Protein AF-A0A960FXN4-F1 (afdb_monomer_lite)

Foldseek 3Di:
DDPDPPFQLPPDDDDFAAAAEEEEAEDAQVCCLLVVLCQVVVLVVCVVGNYEYEYQDPRNQVVCNVDGPHRYGYDPDLVSLVVVPVRYNYAEYEYSDQDPCVVSNLVDPRHFYEYEYSQPDDPPVVVDPSCVSGPYYHYDDDPD

Structure (mmCIF, N/CA/C/O backbone):
data_AF-A0A960FXN4-F1
#
_entry.id   AF-A0A960FXN4-F1
#
loop_
_atom_site.group_PDB
_atom_site.id
_atom_site.type_symbol
_atom_site.label_atom_id
_atom_site.label_alt_id
_atom_site.label_comp_id
_atom_site.label_asym_id
_atom_site.label_entity_id
_atom_site.label_seq_id
_atom_site.pdbx_PDB_ins_code
_atom_site.Cartn_x
_atom_site.Cartn_y
_atom_site.Cartn_z
_atom_site.occupancy
_atom_site.B_iso_or_equiv
_atom_site.auth_seq_id
_atom_site.auth_comp_id
_atom_site.auth_asym_id
_atom_site.auth_atom_id
_atom_site.pdbx_PDB_model_num
ATOM 1 N N . MET A 1 1 ? -27.540 9.167 -5.148 1.00 33.06 1 MET A N 1
ATOM 2 C CA . MET A 1 1 ? -27.338 8.671 -6.522 1.00 33.06 1 MET A CA 1
ATOM 3 C C . MET A 1 1 ? -25.910 8.170 -6.553 1.00 33.06 1 MET A C 1
ATOM 5 O O . MET A 1 1 ? -25.001 8.967 -6.706 1.00 33.06 1 MET A O 1
ATOM 9 N N . VAL A 1 2 ? -25.726 6.909 -6.162 1.00 34.75 2 VAL A N 1
ATOM 10 C CA . VAL A 1 2 ? -24.410 6.272 -6.025 1.00 34.75 2 VAL A CA 1
ATOM 11 C C . VAL A 1 2 ? -24.156 5.591 -7.362 1.00 34.75 2 VAL A C 1
ATOM 13 O O . VAL A 1 2 ? -24.731 4.538 -7.631 1.00 34.75 2 VAL A O 1
ATOM 16 N N . GLU A 1 3 ? -23.422 6.256 -8.250 1.00 38.56 3 GLU A N 1
ATOM 17 C CA . GLU A 1 3 ? -22.994 5.652 -9.510 1.00 38.56 3 GLU A CA 1
ATOM 18 C C . GLU A 1 3 ? -21.889 4.634 -9.209 1.00 38.56 3 GLU A C 1
ATOM 20 O O . GLU A 1 3 ? -20.783 4.970 -8.801 1.00 38.56 3 GLU A O 1
ATOM 25 N N . GLN A 1 4 ? -22.309 3.374 -9.304 1.00 37.97 4 GLN A N 1
ATOM 26 C CA . GLN A 1 4 ? -21.564 2.132 -9.491 1.00 37.97 4 GLN A CA 1
ATOM 27 C C . GLN A 1 4 ? -20.031 2.237 -9.467 1.00 37.97 4 GLN A C 1
ATOM 29 O O . GLN A 1 4 ? -19.378 2.543 -10.461 1.00 37.97 4 GLN A O 1
ATOM 34 N N . TRP A 1 5 ? -19.459 1.818 -8.339 1.00 42.81 5 TRP A N 1
ATOM 35 C CA . TRP A 1 5 ? -18.134 1.206 -8.300 1.00 42.81 5 TRP A CA 1
ATOM 36 C C . TRP A 1 5 ? -18.217 -0.156 -9.019 1.00 42.81 5 TRP A C 1
ATOM 38 O O . TRP A 1 5 ? -18.411 -1.194 -8.387 1.00 42.81 5 TRP A O 1
ATOM 48 N N . GLU A 1 6 ? -18.136 -0.162 -10.351 1.00 45.31 6 GLU A N 1
ATOM 49 C CA . GLU A 1 6 ? -17.729 -1.367 -11.079 1.00 45.31 6 GLU A CA 1
ATOM 50 C C . GLU A 1 6 ? -16.255 -1.581 -10.758 1.00 45.31 6 GLU A C 1
ATOM 52 O O . GLU A 1 6 ? -15.382 -0.763 -11.050 1.00 45.31 6 GLU A O 1
ATOM 57 N N . SER A 1 7 ? -16.011 -2.618 -9.981 1.00 46.81 7 SER A N 1
ATOM 58 C CA . SER A 1 7 ? -14.803 -2.772 -9.214 1.00 46.81 7 SER A CA 1
ATOM 59 C C . SER A 1 7 ? -13.589 -2.927 -10.137 1.00 46.81 7 SER A C 1
ATOM 61 O O . SER A 1 7 ? -13.447 -3.911 -10.858 1.00 46.81 7 SER A O 1
ATOM 63 N N . GLN A 1 8 ? -12.659 -1.968 -10.082 1.00 51.50 8 GLN A N 1
ATOM 64 C CA . GLN A 1 8 ? -11.344 -2.064 -10.739 1.00 51.50 8 GLN A CA 1
ATOM 65 C C . GLN A 1 8 ? -10.481 -3.226 -10.170 1.00 51.50 8 GLN A C 1
ATOM 67 O O . GLN A 1 8 ? -9.334 -3.403 -10.560 1.00 51.50 8 GLN A O 1
ATOM 72 N N . THR A 1 9 ? -11.026 -4.050 -9.270 1.00 51.91 9 THR A N 1
ATOM 73 C CA . THR A 1 9 ? -10.468 -5.277 -8.670 1.00 51.91 9 THR A CA 1
ATOM 74 C C . THR A 1 9 ? -10.654 -6.545 -9.520 1.00 51.91 9 THR A C 1
ATOM 76 O O . THR A 1 9 ? -10.302 -7.632 -9.063 1.00 51.91 9 THR A O 1
ATOM 79 N N . GLY A 1 10 ? -11.228 -6.451 -10.725 1.00 51.97 10 GLY A N 1
ATOM 80 C CA . GLY A 1 10 ? -11.787 -7.618 -11.423 1.00 51.97 10 GLY A CA 1
ATOM 81 C C . GLY A 1 10 ? -13.146 -8.016 -10.828 1.00 51.97 10 GLY A C 1
ATOM 82 O O . GLY A 1 10 ? -13.730 -7.236 -10.081 1.00 51.97 10 GLY A O 1
ATOM 83 N N . ASP A 1 11 ? -13.642 -9.225 -11.119 1.00 50.19 11 ASP A N 1
ATOM 84 C CA . ASP A 1 11 ? -14.977 -9.753 -10.734 1.00 50.19 11 ASP A CA 1
ATOM 85 C C . ASP A 1 11 ? -15.283 -9.801 -9.210 1.00 50.19 11 ASP A C 1
ATOM 87 O O . ASP A 1 11 ? -16.277 -10.387 -8.777 1.00 50.19 11 ASP A O 1
ATOM 91 N N . ARG A 1 12 ? -14.436 -9.223 -8.350 1.00 59.75 12 ARG A N 1
ATOM 92 C CA . ARG A 1 12 ? -14.559 -9.280 -6.890 1.00 59.75 12 ARG A CA 1
ATOM 93 C C . ARG A 1 12 ? -15.039 -7.961 -6.298 1.00 59.75 12 ARG A C 1
ATOM 95 O O . ARG A 1 12 ? -14.286 -6.992 -6.211 1.00 59.75 12 ARG A O 1
ATOM 102 N N . VAL A 1 13 ? -16.260 -7.988 -5.769 1.00 72.88 13 VAL A N 1
ATOM 103 C CA . VAL A 1 13 ? -16.788 -6.960 -4.865 1.00 72.88 13 VAL A CA 1
ATOM 104 C C . VAL A 1 13 ? -15.995 -6.987 -3.555 1.00 72.88 13 VAL A C 1
ATOM 106 O O . VAL A 1 13 ? -15.887 -8.033 -2.915 1.00 72.88 13 VAL A O 1
ATOM 109 N N . LEU A 1 14 ? -15.436 -5.842 -3.155 1.00 83.06 14 LEU A N 1
ATOM 110 C CA . LEU A 1 14 ? -14.774 -5.695 -1.857 1.00 83.06 14 LEU A CA 1
ATOM 111 C C . LEU A 1 14 ? -15.816 -5.583 -0.732 1.00 83.06 14 LEU A C 1
ATOM 113 O O . LEU A 1 14 ? -16.834 -4.913 -0.933 1.00 83.06 14 LEU A O 1
ATOM 117 N N . PRO A 1 15 ? -15.564 -6.175 0.449 1.00 90.38 15 PRO A N 1
ATOM 118 C CA . PRO A 1 15 ? -16.384 -5.917 1.631 1.00 90.38 15 PRO A CA 1
ATOM 119 C C . PRO A 1 15 ? -16.272 -4.445 2.054 1.00 90.38 15 PRO A C 1
ATOM 121 O O . PRO A 1 15 ? -15.228 -3.832 1.851 1.00 90.38 15 PRO A O 1
ATOM 124 N N . GLU A 1 16 ? -17.326 -3.881 2.642 1.00 91.31 16 GLU A N 1
ATOM 125 C CA . GLU A 1 16 ? -17.295 -2.547 3.270 1.00 91.31 16 GLU A CA 1
ATOM 126 C C . GLU A 1 16 ? -16.839 -2.649 4.729 1.00 91.31 16 GLU A C 1
ATOM 128 O O . GLU A 1 16 ? -17.014 -3.699 5.351 1.00 91.31 16 GLU A O 1
ATOM 133 N N . ASP A 1 17 ? -16.244 -1.575 5.260 1.00 95.56 17 ASP A N 1
ATOM 134 C CA . ASP A 1 17 ? -15.809 -1.463 6.661 1.00 95.56 17 ASP A CA 1
ATOM 135 C C . ASP A 1 17 ? -14.971 -2.657 7.154 1.00 95.56 17 ASP A C 1
ATOM 137 O O . ASP A 1 17 ? -15.072 -3.088 8.304 1.00 95.56 17 ASP A O 1
ATOM 141 N N . HIS A 1 18 ? -14.131 -3.222 6.286 1.00 95.94 18 HIS A N 1
ATOM 142 C CA . HIS A 1 18 ? -13.382 -4.438 6.586 1.00 95.94 18 HIS A CA 1
ATOM 143 C C . HIS A 1 18 ? -11.910 -4.148 6.848 1.00 95.94 18 HIS A C 1
ATOM 145 O O . HIS A 1 18 ? -11.416 -4.471 7.933 1.00 95.94 18 HIS A O 1
ATOM 151 N N . PHE A 1 19 ? -11.242 -3.522 5.878 1.00 97.88 19 PHE A N 1
ATOM 152 C CA . PHE A 1 19 ? -9.798 -3.332 5.894 1.00 97.88 19 PHE A CA 1
ATOM 153 C C . PHE A 1 19 ? -9.378 -2.232 6.870 1.00 97.88 19 PHE A C 1
ATOM 155 O O . PHE A 1 19 ? -9.993 -1.166 6.940 1.00 97.88 19 PHE A O 1
ATOM 162 N N . GLU A 1 20 ? -8.299 -2.507 7.598 1.00 98.31 20 GLU A N 1
ATOM 163 C CA . GLU A 1 20 ? -7.693 -1.618 8.592 1.00 98.31 20 GLU A CA 1
ATOM 164 C C . GLU A 1 20 ? -6.303 -1.140 8.149 1.00 98.31 20 GLU A C 1
ATOM 166 O O . GLU A 1 20 ? -5.898 -0.027 8.496 1.00 98.31 20 GLU A O 1
ATOM 171 N N . THR A 1 21 ? -5.613 -1.930 7.316 1.00 98.44 21 THR A N 1
ATOM 172 C CA . THR A 1 21 ? -4.296 -1.594 6.762 1.00 98.44 21 THR A CA 1
ATOM 173 C C . THR A 1 21 ? -4.334 -1.496 5.239 1.00 98.44 21 THR A C 1
ATOM 175 O O . THR A 1 21 ? -4.752 -2.419 4.541 1.00 98.44 21 THR A O 1
ATOM 178 N N . LEU A 1 22 ? -3.828 -0.389 4.702 1.00 97.94 22 LEU A N 1
ATOM 179 C CA . LEU A 1 22 ? -3.586 -0.199 3.276 1.00 97.94 22 LEU A CA 1
ATOM 180 C C . LEU A 1 22 ? -2.093 -0.370 2.983 1.00 97.94 22 LEU A C 1
ATOM 182 O O . LEU A 1 22 ? -1.267 0.302 3.588 1.00 97.94 22 LEU A O 1
ATOM 186 N N . VAL A 1 23 ? -1.724 -1.210 2.019 1.00 98.31 23 VAL A N 1
ATOM 187 C CA . VAL A 1 23 ? -0.348 -1.314 1.508 1.00 98.31 23 VAL A CA 1
ATOM 188 C C . VAL A 1 23 ? -0.278 -0.605 0.162 1.00 98.31 23 VAL A C 1
ATOM 190 O O . VAL A 1 23 ? -0.803 -1.088 -0.838 1.00 98.31 23 VAL A O 1
ATOM 193 N N . TYR A 1 24 ? 0.343 0.569 0.129 1.00 97.75 24 TYR A N 1
ATOM 194 C CA . TYR A 1 24 ? 0.368 1.428 -1.046 1.00 97.75 24 TYR A CA 1
ATOM 195 C C . TYR A 1 24 ? 1.533 1.068 -1.970 1.00 97.75 24 TYR A C 1
ATOM 197 O O . TYR A 1 24 ? 2.700 1.121 -1.574 1.00 97.75 24 TYR A O 1
ATOM 205 N N . TYR A 1 25 ? 1.221 0.759 -3.229 1.00 97.25 25 TYR A N 1
ATOM 206 C CA . TYR A 1 25 ? 2.211 0.455 -4.256 1.00 97.25 25 TYR A CA 1
ATOM 207 C C . TYR A 1 25 ? 1.912 1.219 -5.547 1.00 97.25 25 TYR A C 1
ATOM 209 O O . TYR A 1 25 ? 0.905 0.987 -6.217 1.00 97.25 25 TYR A O 1
ATOM 217 N N . ALA A 1 26 ? 2.796 2.143 -5.924 1.00 95.62 26 ALA A N 1
ATOM 218 C CA . ALA A 1 26 ? 2.571 3.014 -7.078 1.00 95.62 26 ALA A CA 1
ATOM 219 C C . ALA A 1 26 ? 3.546 2.828 -8.248 1.00 95.62 26 ALA A C 1
ATOM 221 O O . ALA A 1 26 ? 3.472 3.580 -9.224 1.00 95.62 26 ALA A O 1
ATOM 222 N N . ASP A 1 27 ? 4.434 1.841 -8.164 1.00 95.06 27 ASP A N 1
ATOM 223 C CA . ASP A 1 27 ? 5.448 1.564 -9.178 1.00 95.06 27 ASP A CA 1
ATOM 224 C C . ASP A 1 27 ? 5.004 0.548 -10.240 1.00 95.06 27 ASP A C 1
ATOM 226 O O . ASP A 1 27 ? 3.916 -0.024 -10.192 1.00 95.06 27 ASP A O 1
ATOM 230 N N . GLY A 1 28 ? 5.844 0.372 -11.262 1.00 95.56 28 GLY A N 1
ATOM 231 C CA . GLY A 1 28 ? 5.677 -0.665 -12.278 1.00 95.56 28 GLY A CA 1
ATOM 232 C C . GLY A 1 28 ? 6.274 -2.017 -11.860 1.00 95.56 28 GLY A C 1
ATOM 233 O O . GLY A 1 28 ? 7.086 -2.062 -10.938 1.00 95.56 28 GLY A O 1
ATOM 234 N N . PRO A 1 29 ? 5.957 -3.104 -12.591 1.00 96.12 29 PRO A N 1
ATOM 235 C CA . PRO A 1 29 ? 6.310 -4.479 -12.219 1.00 96.12 29 PRO A CA 1
ATOM 236 C C . PRO A 1 29 ? 7.779 -4.733 -11.871 1.00 96.12 29 PRO A C 1
ATOM 238 O O . PRO A 1 29 ? 8.087 -5.524 -10.985 1.00 96.12 29 PRO A O 1
ATOM 241 N N . VAL A 1 30 ? 8.696 -4.012 -12.524 1.00 95.62 30 VAL A N 1
ATOM 242 C CA . VAL A 1 30 ? 10.143 -4.100 -12.269 1.00 95.62 30 VAL A CA 1
ATOM 243 C C . VAL A 1 30 ? 10.509 -3.880 -10.795 1.00 95.62 30 VAL A C 1
ATOM 245 O O . VAL A 1 30 ? 11.473 -4.466 -10.316 1.00 95.62 30 VAL A O 1
ATOM 248 N N . ASN A 1 31 ? 9.714 -3.099 -10.058 1.00 95.44 31 ASN A N 1
ATOM 249 C CA . ASN A 1 31 ? 9.949 -2.775 -8.652 1.00 95.44 31 ASN A CA 1
ATOM 250 C C . ASN A 1 31 ? 9.117 -3.640 -7.690 1.00 95.44 31 ASN A C 1
ATOM 252 O O . ASN A 1 31 ? 9.078 -3.355 -6.495 1.00 95.44 31 ASN A O 1
ATOM 256 N N . LEU A 1 32 ? 8.404 -4.672 -8.164 1.00 96.44 32 LEU A N 1
ATOM 257 C CA . LEU A 1 32 ? 7.565 -5.513 -7.295 1.00 96.44 32 LEU A CA 1
ATOM 258 C C . LEU A 1 32 ? 8.377 -6.242 -6.229 1.00 96.44 32 LEU A C 1
ATOM 260 O O . LEU A 1 32 ? 7.845 -6.546 -5.166 1.00 96.44 32 LEU A O 1
ATOM 264 N N . TYR A 1 33 ? 9.673 -6.461 -6.460 1.00 94.06 33 TYR A N 1
ATOM 265 C CA . TYR A 1 33 ? 10.569 -7.036 -5.458 1.00 94.06 33 TYR A CA 1
ATOM 266 C C . TYR A 1 33 ? 10.526 -6.270 -4.121 1.00 94.06 33 TYR A C 1
ATOM 268 O O . TYR A 1 33 ? 10.597 -6.899 -3.068 1.00 94.06 33 TYR A O 1
ATOM 276 N N . GLN A 1 34 ? 10.330 -4.944 -4.154 1.00 9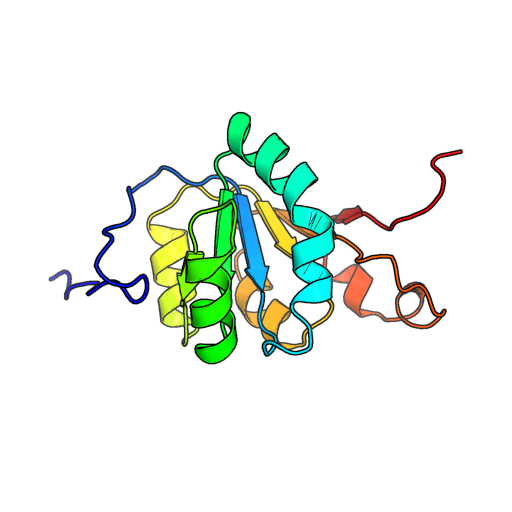3.81 34 GLN A N 1
ATOM 277 C CA . GLN A 1 34 ? 10.244 -4.094 -2.960 1.00 93.81 34 GLN A CA 1
ATOM 278 C C . GLN A 1 34 ? 9.034 -4.452 -2.091 1.00 93.81 34 GLN A C 1
ATOM 280 O O . GLN A 1 34 ? 9.104 -4.376 -0.871 1.00 93.81 34 GLN A O 1
ATOM 285 N N . LEU A 1 35 ? 7.931 -4.866 -2.720 1.00 96.12 35 LEU A N 1
ATOM 286 C CA . LEU A 1 35 ? 6.718 -5.329 -2.052 1.00 96.12 35 LEU A CA 1
ATOM 287 C C . LEU A 1 35 ? 6.807 -6.822 -1.690 1.00 96.12 35 LEU A C 1
ATOM 289 O O . LEU A 1 35 ? 6.448 -7.202 -0.579 1.00 96.12 35 LEU A O 1
ATOM 293 N N . ARG A 1 36 ? 7.326 -7.665 -2.595 1.00 96.00 36 ARG A N 1
ATOM 294 C CA . ARG A 1 36 ? 7.440 -9.129 -2.423 1.00 96.00 36 ARG A CA 1
ATOM 295 C C . ARG A 1 36 ? 8.234 -9.521 -1.177 1.00 96.00 36 ARG A C 1
ATOM 297 O O . ARG A 1 36 ? 7.879 -10.479 -0.501 1.00 96.00 36 ARG A O 1
ATOM 304 N N . GLN A 1 37 ? 9.274 -8.763 -0.831 1.00 93.50 37 GLN A N 1
ATOM 305 C CA . GLN A 1 37 ? 10.052 -8.988 0.396 1.00 93.50 37 GLN A CA 1
ATOM 306 C C . GLN A 1 37 ? 9.221 -8.871 1.686 1.00 93.50 37 GLN A C 1
ATOM 308 O O . GLN A 1 37 ? 9.609 -9.418 2.715 1.00 93.50 37 GLN A O 1
ATOM 313 N N . TRP A 1 38 ? 8.074 -8.192 1.629 1.00 95.31 38 TRP A N 1
ATOM 314 C CA . TRP A 1 38 ? 7.177 -7.982 2.761 1.00 95.31 38 TRP A CA 1
ATOM 315 C C . TRP A 1 38 ? 5.998 -8.957 2.806 1.00 95.31 38 TRP A C 1
ATOM 317 O O . TRP A 1 38 ? 5.211 -8.888 3.743 1.00 95.31 38 TRP A O 1
ATOM 327 N N . TYR A 1 39 ? 5.861 -9.889 1.858 1.00 96.69 39 TYR A N 1
ATOM 328 C CA . TYR A 1 39 ? 4.696 -10.780 1.779 1.00 96.69 39 TYR A CA 1
ATOM 329 C C . TYR A 1 39 ? 4.427 -11.590 3.046 1.00 96.69 39 TYR A C 1
ATOM 331 O O . TYR A 1 39 ? 3.294 -11.592 3.520 1.00 96.69 39 TYR A O 1
ATOM 339 N N . GLU A 1 40 ? 5.439 -12.234 3.626 1.00 96.06 40 GLU A N 1
ATOM 340 C CA . GLU A 1 40 ? 5.239 -13.019 4.851 1.00 96.06 40 GLU A CA 1
ATOM 341 C C . GLU A 1 40 ? 4.864 -12.135 6.060 1.00 96.06 40 GLU A C 1
ATOM 343 O O . GLU A 1 40 ? 3.847 -12.418 6.698 1.00 96.06 40 GLU A O 1
ATOM 348 N N . PRO A 1 41 ? 5.572 -11.022 6.354 1.00 95.62 41 PRO A N 1
ATOM 349 C CA . PRO A 1 41 ? 5.126 -10.076 7.378 1.00 95.62 41 PRO A CA 1
ATOM 350 C C . PRO A 1 41 ? 3.719 -9.513 7.144 1.00 95.62 41 PRO A C 1
ATOM 352 O O . PRO A 1 41 ? 2.942 -9.405 8.087 1.00 95.62 41 PRO A O 1
ATOM 355 N N . LEU A 1 42 ? 3.373 -9.169 5.901 1.00 97.12 42 LEU A N 1
ATOM 356 C CA . LEU A 1 42 ? 2.062 -8.618 5.551 1.00 97.12 42 LEU A CA 1
ATOM 357 C C . LEU A 1 42 ? 0.942 -9.649 5.712 1.00 97.12 42 LEU A C 1
ATOM 359 O O . LEU A 1 42 ? -0.144 -9.302 6.161 1.00 97.12 42 LEU A O 1
ATOM 363 N N . LYS A 1 43 ? 1.212 -10.920 5.409 1.00 97.38 43 LYS A N 1
ATOM 364 C CA . LYS A 1 43 ? 0.284 -12.026 5.658 1.00 97.38 43 LYS A CA 1
ATOM 365 C C . LYS A 1 43 ? 0.070 -12.270 7.152 1.00 97.38 43 LYS A C 1
ATOM 367 O O . LYS A 1 43 ? -1.044 -12.567 7.568 1.00 97.38 43 LYS A O 1
ATOM 372 N N . ALA A 1 44 ? 1.123 -12.149 7.961 1.00 97.44 44 ALA A N 1
ATOM 373 C CA . ALA A 1 44 ? 0.996 -12.217 9.414 1.00 97.44 44 ALA A CA 1
ATOM 374 C C . ALA A 1 44 ? 0.206 -11.019 9.969 1.00 97.44 44 ALA A C 1
ATOM 376 O O . ALA A 1 44 ? -0.628 -11.199 10.850 1.00 97.44 44 ALA A O 1
ATOM 377 N N . LEU A 1 45 ? 0.435 -9.817 9.428 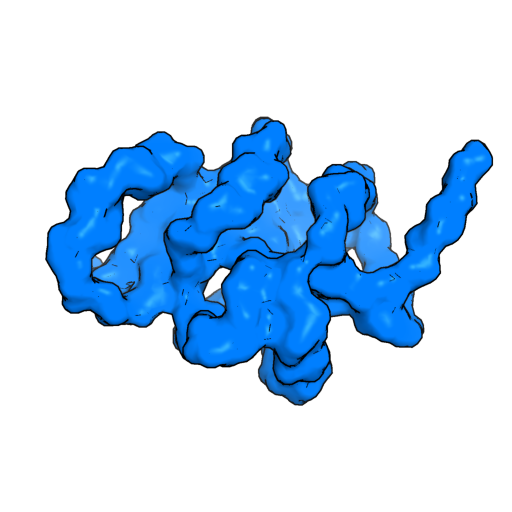1.00 96.88 45 LEU A N 1
ATOM 378 C CA . LEU A 1 45 ? -0.307 -8.610 9.790 1.00 96.88 45 LEU A CA 1
ATOM 379 C C . LEU A 1 45 ? -1.799 -8.732 9.462 1.00 96.88 45 LEU A C 1
ATOM 381 O O . LEU A 1 4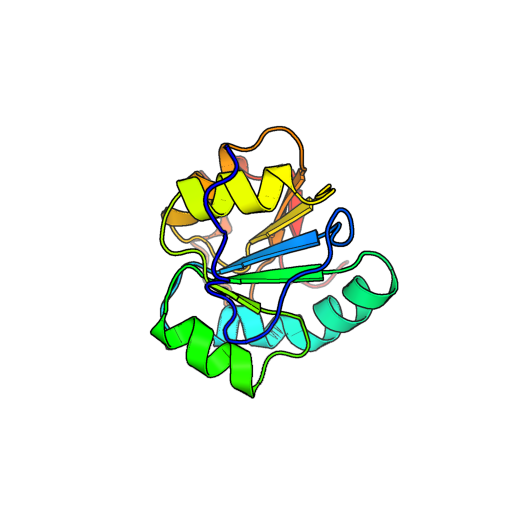5 ? -2.619 -8.372 10.296 1.00 96.88 45 LEU A O 1
ATOM 385 N N . ASP A 1 46 ? -2.148 -9.265 8.291 1.00 97.75 46 ASP A N 1
ATOM 386 C CA . ASP A 1 46 ? -3.537 -9.435 7.840 1.00 97.75 46 ASP A CA 1
ATOM 387 C C . ASP A 1 46 ? -4.398 -10.263 8.809 1.00 97.75 46 ASP A C 1
ATOM 389 O O . ASP A 1 46 ? -5.591 -10.007 8.954 1.00 97.75 46 ASP A O 1
ATOM 393 N N . ALA A 1 47 ? -3.787 -11.204 9.538 1.00 95.94 47 ALA A N 1
ATOM 394 C CA . ALA A 1 47 ? -4.479 -11.996 10.554 1.00 95.94 47 ALA A CA 1
ATOM 395 C C . ALA A 1 47 ? -4.942 -11.171 11.773 1.00 95.94 47 ALA A C 1
ATOM 397 O O . ALA A 1 47 ? -5.890 -11.572 12.446 1.00 95.94 47 ALA A O 1
ATOM 398 N N . GLU A 1 48 ? -4.287 -10.042 12.053 1.00 96.94 48 GLU A N 1
ATOM 399 C CA . GLU A 1 48 ? -4.563 -9.164 13.201 1.00 96.94 48 GLU A CA 1
ATOM 400 C C . GLU A 1 48 ? -5.244 -7.852 12.776 1.00 96.94 48 GLU A C 1
ATOM 402 O O . GLU A 1 48 ? -6.125 -7.347 13.468 1.00 96.94 48 GLU A O 1
ATOM 407 N N . ALA A 1 49 ? -4.845 -7.301 11.629 1.00 97.31 49 ALA A N 1
ATOM 408 C CA . ALA A 1 49 ? -5.334 -6.050 11.064 1.00 97.31 49 ALA A CA 1
ATOM 409 C C . ALA A 1 49 ? -5.540 -6.233 9.549 1.00 97.31 49 ALA A C 1
ATOM 411 O O . ALA A 1 49 ? -4.579 -6.055 8.789 1.00 97.31 49 ALA A O 1
ATOM 412 N N . PRO A 1 50 ? -6.771 -6.567 9.101 1.00 97.81 50 PRO A N 1
ATOM 413 C CA . PRO A 1 50 ? -7.056 -6.929 7.716 1.00 97.81 50 PRO A CA 1
ATOM 414 C C . PRO A 1 50 ? -6.460 -5.940 6.718 1.00 97.81 50 PRO A C 1
ATOM 416 O O . PRO A 1 50 ? -6.687 -4.725 6.807 1.00 97.81 50 PRO A O 1
ATOM 419 N N . ALA A 1 51 ? -5.685 -6.464 5.775 1.00 98.06 51 ALA A N 1
ATOM 420 C CA . ALA A 1 51 ? -4.811 -5.698 4.910 1.00 98.06 51 ALA A CA 1
ATOM 421 C C . ALA A 1 51 ? -5.189 -5.846 3.433 1.00 98.06 51 ALA A C 1
ATOM 423 O O . ALA A 1 51 ? -5.582 -6.907 2.952 1.00 98.06 51 ALA A O 1
ATOM 424 N N . VAL A 1 52 ? -5.021 -4.760 2.683 1.00 97.69 52 VAL A N 1
ATOM 425 C CA . VAL A 1 52 ? -5.251 -4.732 1.236 1.00 97.69 52 VAL A CA 1
ATOM 426 C C . VAL A 1 52 ? -4.122 -3.996 0.535 1.00 97.69 52 VAL A C 1
ATOM 428 O O . VAL A 1 52 ? -3.677 -2.941 0.988 1.00 97.69 52 VAL A O 1
ATOM 431 N N . ILE A 1 53 ? -3.659 -4.532 -0.592 1.00 97.88 53 ILE A N 1
ATOM 432 C CA . ILE A 1 53 ? -2.690 -3.846 -1.446 1.00 97.88 53 ILE A CA 1
ATOM 433 C C . ILE A 1 53 ? -3.436 -2.932 -2.404 1.00 97.88 53 ILE A C 1
ATOM 435 O O . ILE A 1 53 ? -4.284 -3.376 -3.173 1.00 97.88 53 ILE A O 1
ATOM 439 N N . VAL A 1 54 ? -3.074 -1.655 -2.400 1.00 96.88 54 VAL A N 1
ATOM 440 C CA . VAL A 1 54 ? -3.595 -0.655 -3.326 1.00 96.88 54 VAL A CA 1
ATOM 441 C C . VAL A 1 54 ? -2.526 -0.345 -4.360 1.00 96.88 54 VAL A C 1
ATOM 443 O O . VAL A 1 54 ? -1.527 0.319 -4.081 1.00 96.88 54 VAL A O 1
ATOM 446 N N . CYS A 1 55 ? -2.743 -0.853 -5.569 1.00 96.38 55 CYS A N 1
ATOM 447 C CA . CYS A 1 55 ? -1.836 -0.725 -6.693 1.00 96.38 55 CYS A CA 1
ATOM 448 C C . CYS A 1 55 ? -2.269 0.420 -7.619 1.00 96.38 55 CYS A C 1
ATOM 450 O O . CYS A 1 55 ? -3.417 0.480 -8.056 1.00 96.38 55 CYS A O 1
ATOM 452 N N . ARG A 1 56 ? -1.347 1.320 -7.978 1.00 94.62 56 ARG A N 1
ATOM 453 C CA . ARG A 1 56 ? -1.615 2.422 -8.930 1.00 94.62 56 ARG A CA 1
ATOM 454 C C . ARG A 1 56 ? -1.239 2.096 -10.379 1.00 94.62 56 ARG A C 1
ATOM 456 O O . ARG A 1 56 ? -1.452 2.924 -11.267 1.00 94.62 56 ARG A O 1
ATOM 463 N N . SER A 1 57 ? -0.653 0.927 -10.631 1.00 93.94 57 SER A N 1
ATOM 464 C CA . SER A 1 57 ? -0.133 0.503 -11.936 1.00 93.94 57 SER A CA 1
ATOM 465 C C . SER A 1 57 ? -0.883 -0.724 -12.435 1.00 93.94 57 SER A C 1
ATOM 467 O O . SER A 1 57 ? -0.836 -1.768 -11.799 1.00 93.94 57 SER A O 1
ATOM 469 N N . VAL A 1 58 ? -1.550 -0.622 -13.589 1.00 92.56 58 VAL A N 1
ATOM 470 C CA . VAL A 1 58 ? -2.370 -1.725 -14.121 1.00 92.56 58 VAL A CA 1
ATOM 471 C C . VAL A 1 58 ? -1.536 -2.977 -14.393 1.00 92.56 58 VAL A C 1
ATOM 473 O O . VAL A 1 58 ? -1.944 -4.078 -14.050 1.00 92.56 58 VAL A O 1
ATOM 476 N N . THR A 1 59 ? -0.331 -2.821 -14.942 1.00 94.75 59 THR A N 1
ATOM 477 C CA . THR A 1 59 ? 0.544 -3.959 -15.246 1.00 94.75 59 THR A CA 1
ATOM 478 C C . THR A 1 59 ? 1.057 -4.632 -13.979 1.00 94.75 59 THR A C 1
ATOM 480 O O . THR A 1 59 ? 1.165 -5.849 -13.949 1.00 94.75 59 THR A O 1
ATOM 483 N N . ALA A 1 60 ? 1.346 -3.862 -12.924 1.00 96.00 60 ALA A N 1
ATOM 484 C CA . ALA A 1 60 ? 1.742 -4.448 -11.645 1.00 96.00 60 ALA A CA 1
ATOM 485 C C . ALA A 1 60 ? 0.547 -5.073 -10.913 1.00 96.00 60 ALA A C 1
ATOM 487 O O . ALA A 1 60 ? 0.704 -6.107 -10.280 1.00 96.00 60 ALA A O 1
ATOM 488 N N . ALA A 1 61 ? -0.646 -4.482 -11.026 1.00 94.50 61 ALA A N 1
ATOM 489 C CA . ALA A 1 61 ? -1.869 -5.039 -10.461 1.00 94.50 61 ALA A CA 1
ATOM 490 C C . ALA A 1 61 ? -2.191 -6.414 -11.061 1.00 94.50 61 ALA A C 1
ATOM 492 O O . ALA A 1 61 ? -2.576 -7.304 -10.316 1.00 94.50 61 ALA A O 1
ATOM 493 N N . LEU A 1 62 ? -1.984 -6.605 -12.370 1.00 93.69 62 LEU A N 1
ATOM 494 C CA . LEU A 1 62 ? -2.162 -7.908 -13.020 1.00 93.69 62 LEU A CA 1
ATOM 495 C C . LEU A 1 62 ? -1.229 -8.979 -12.437 1.00 93.69 62 LEU A C 1
ATOM 497 O O . LEU A 1 62 ? -1.706 -10.047 -12.085 1.00 93.69 62 LEU A O 1
ATOM 501 N N . GLU A 1 63 ? 0.062 -8.684 -12.263 1.00 96.12 63 GLU A N 1
ATOM 502 C CA . GLU A 1 63 ? 0.988 -9.629 -11.613 1.00 96.12 63 GLU A CA 1
ATOM 503 C C . GLU A 1 63 ? 0.600 -9.895 -10.153 1.00 96.12 63 GLU A C 1
ATOM 505 O O . GLU A 1 63 ? 0.605 -11.036 -9.698 1.00 96.12 63 GLU A O 1
ATOM 510 N N . LEU A 1 64 ? 0.206 -8.849 -9.423 1.00 95.56 64 LEU A N 1
ATOM 511 C CA . LEU A 1 64 ? -0.220 -8.970 -8.033 1.00 95.56 64 LEU A CA 1
ATOM 512 C C . LEU A 1 64 ? -1.493 -9.806 -7.880 1.00 95.56 64 LEU A C 1
ATOM 514 O O . LEU A 1 64 ? -1.609 -10.528 -6.899 1.00 95.56 64 LEU A O 1
ATOM 518 N N . LEU A 1 65 ? -2.438 -9.743 -8.818 1.00 92.50 65 LEU A N 1
ATOM 519 C CA . LEU A 1 65 ? -3.640 -10.581 -8.775 1.00 92.50 65 LEU A CA 1
ATOM 520 C C . LEU A 1 65 ? -3.314 -12.080 -8.873 1.00 92.50 65 LEU A C 1
ATOM 522 O O . LEU A 1 65 ? -4.063 -12.885 -8.319 1.00 92.50 65 LEU A O 1
ATOM 526 N N . ASP A 1 66 ? -2.205 -12.437 -9.524 1.00 92.44 66 ASP A N 1
ATOM 527 C CA . ASP A 1 66 ? -1.764 -13.825 -9.680 1.00 92.44 66 ASP A CA 1
ATOM 528 C C . ASP A 1 66 ? -0.959 -14.336 -8.471 1.00 92.44 66 ASP A C 1
ATOM 530 O O . ASP A 1 66 ? -1.068 -15.510 -8.113 1.00 92.44 66 ASP A O 1
ATOM 534 N N . GLU A 1 67 ? -0.143 -13.483 -7.837 1.00 95.12 67 GLU A N 1
ATOM 535 C CA . GLU A 1 67 ? 0.848 -13.926 -6.838 1.00 95.12 67 GLU A CA 1
ATOM 536 C C . GLU A 1 67 ? 0.622 -13.415 -5.405 1.00 95.12 67 GLU A C 1
ATOM 538 O O . GLU A 1 67 ? 1.196 -13.965 -4.461 1.00 95.12 67 GLU A O 1
ATOM 543 N N . SER A 1 68 ? -0.153 -12.343 -5.222 1.00 95.69 68 SER A N 1
ATOM 544 C CA . SER A 1 68 ? -0.241 -11.647 -3.937 1.00 95.69 68 SER A CA 1
ATOM 545 C C . SER A 1 68 ? -0.903 -12.517 -2.864 1.00 95.69 68 SER A C 1
ATOM 547 O O . SER A 1 68 ? -1.983 -13.068 -3.095 1.00 95.69 68 SER A O 1
ATOM 549 N N . PRO A 1 69 ? -0.339 -12.578 -1.641 1.00 94.94 69 PRO A N 1
ATOM 550 C CA . PRO A 1 69 ? -0.993 -13.246 -0.519 1.00 94.94 69 PRO A CA 1
ATOM 551 C C . PRO A 1 69 ? -2.183 -12.455 0.048 1.00 94.94 69 PRO A C 1
ATOM 553 O O . PRO A 1 69 ? -2.927 -12.999 0.859 1.00 94.94 69 PRO A O 1
ATOM 556 N N . LEU A 1 70 ? -2.347 -11.187 -0.347 1.00 95.94 70 LEU A N 1
ATOM 557 C CA . LEU A 1 70 ? -3.395 -10.278 0.120 1.00 95.94 70 LEU A CA 1
ATOM 558 C C . LEU A 1 70 ? -4.344 -9.879 -1.016 1.00 95.94 70 LEU A C 1
ATOM 560 O O . LEU A 1 70 ? -3.923 -9.869 -2.179 1.00 95.94 70 LEU A O 1
ATOM 564 N N . PRO A 1 71 ? -5.584 -9.456 -0.704 1.00 94.94 71 PRO A N 1
ATOM 565 C CA . PRO A 1 71 ? -6.452 -8.786 -1.665 1.00 94.94 71 PRO A CA 1
ATOM 566 C C . PRO A 1 71 ? -5.751 -7.595 -2.334 1.00 94.94 71 PRO A C 1
ATOM 568 O O . PRO A 1 71 ? -5.021 -6.839 -1.689 1.00 94.94 71 PRO A O 1
ATOM 571 N N . VAL A 1 72 ? -5.996 -7.419 -3.633 1.00 94.88 72 VAL A N 1
ATOM 572 C CA . VAL A 1 72 ? -5.391 -6.360 -4.451 1.00 94.88 72 VAL A CA 1
ATOM 573 C C . VAL A 1 72 ? -6.491 -5.486 -5.032 1.00 94.88 72 VAL A C 1
ATOM 575 O O . VAL A 1 72 ? -7.452 -5.980 -5.619 1.00 94.88 72 VAL A O 1
ATOM 578 N N . VAL A 1 73 ? -6.321 -4.176 -4.895 1.00 94.62 73 VAL A N 1
ATOM 579 C CA . VAL A 1 73 ? -7.182 -3.149 -5.472 1.00 94.62 73 VAL A CA 1
ATOM 580 C C . VAL A 1 73 ? -6.361 -2.321 -6.435 1.00 94.62 73 VAL A C 1
ATOM 582 O O . VAL A 1 73 ? -5.361 -1.716 -6.052 1.00 94.62 73 VAL A O 1
ATOM 585 N N . TYR A 1 74 ? -6.789 -2.273 -7.691 1.00 93.56 74 TYR A N 1
ATOM 586 C CA . TYR A 1 74 ? -6.266 -1.294 -8.627 1.00 93.56 74 TYR A CA 1
ATOM 587 C C . TYR A 1 74 ? -7.009 0.030 -8.436 1.00 93.56 74 TYR A C 1
ATOM 589 O O . TYR A 1 74 ? -8.236 0.070 -8.458 1.00 93.56 74 TYR A O 1
ATOM 597 N N . ALA A 1 75 ? -6.254 1.105 -8.229 1.00 93.25 75 ALA A N 1
ATOM 598 C CA . ALA A 1 75 ? -6.771 2.461 -8.103 1.00 93.25 75 ALA A CA 1
ATOM 599 C C . ALA A 1 75 ? -5.985 3.364 -9.053 1.00 93.25 75 ALA A C 1
ATOM 601 O O . ALA A 1 75 ? -4.859 3.778 -8.772 1.00 93.25 75 ALA A O 1
ATOM 602 N N . SER A 1 76 ? -6.536 3.654 -10.225 1.00 88.62 76 SER A N 1
ATOM 603 C CA . SER A 1 76 ? -5.827 4.430 -11.247 1.00 88.62 76 SER A CA 1
ATOM 604 C C . SER A 1 76 ? -5.756 5.926 -10.900 1.00 88.62 76 SER A C 1
ATOM 606 O O . SER A 1 76 ? -4.718 6.579 -11.086 1.00 88.62 76 SER A O 1
ATOM 608 N N . ARG A 1 77 ? -6.830 6.469 -10.319 1.00 91.12 77 ARG A N 1
ATOM 609 C CA . ARG A 1 77 ? -7.045 7.897 -10.043 1.00 91.12 77 ARG A CA 1
ATOM 610 C C . ARG A 1 77 ? -7.019 8.191 -8.545 1.00 91.12 77 ARG A C 1
ATOM 612 O O . ARG A 1 77 ? -7.120 7.298 -7.715 1.00 91.12 77 ARG A O 1
ATOM 619 N N . VAL A 1 78 ? -6.873 9.469 -8.199 1.00 91.38 78 VAL A N 1
ATOM 620 C CA . VAL A 1 78 ? -6.973 9.916 -6.796 1.00 91.38 78 VAL A CA 1
ATOM 621 C C . VAL A 1 78 ? -8.394 9.715 -6.266 1.00 91.38 78 VAL A C 1
ATOM 623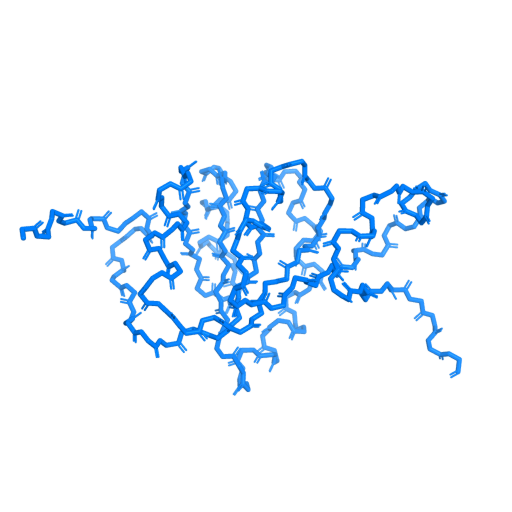 O O . VAL A 1 78 ? -8.548 9.246 -5.150 1.00 91.38 78 VAL A O 1
ATOM 626 N N . GLU A 1 79 ? -9.408 9.960 -7.097 1.00 90.81 79 GLU A N 1
ATOM 627 C CA . GLU A 1 79 ? -10.819 9.692 -6.778 1.00 90.81 79 GLU A CA 1
ATOM 628 C C . GLU A 1 79 ? -11.054 8.217 -6.391 1.00 90.81 79 GLU A C 1
ATOM 630 O O . GLU A 1 79 ? -11.841 7.925 -5.497 1.00 90.81 79 GLU A O 1
ATOM 635 N N . ASP A 1 80 ? -10.340 7.272 -7.020 1.00 91.88 80 ASP A N 1
ATOM 636 C CA . ASP A 1 80 ? -10.428 5.846 -6.673 1.00 91.88 80 ASP A CA 1
ATOM 637 C C . ASP A 1 80 ? -9.890 5.589 -5.253 1.00 91.88 80 ASP A C 1
ATOM 639 O O . ASP A 1 80 ? -10.455 4.787 -4.511 1.00 91.88 80 ASP A O 1
ATOM 643 N N . LEU A 1 81 ? -8.822 6.294 -4.854 1.00 92.62 81 LEU A N 1
ATOM 644 C CA . LEU A 1 81 ? -8.275 6.222 -3.496 1.00 92.62 81 LEU A CA 1
ATOM 645 C C . LEU A 1 81 ? -9.224 6.836 -2.470 1.00 92.62 81 LEU A C 1
ATOM 647 O O . LEU A 1 81 ? -9.445 6.230 -1.428 1.00 92.62 81 LEU A O 1
ATOM 651 N N . GLU A 1 82 ? -9.771 8.017 -2.761 1.00 92.06 82 GLU A N 1
ATOM 652 C CA . GLU A 1 82 ? -10.718 8.717 -1.883 1.00 92.06 82 GLU A CA 1
ATOM 653 C C . GLU A 1 82 ? -11.946 7.835 -1.623 1.00 92.06 82 GLU A C 1
ATOM 655 O O . GLU A 1 82 ? -12.256 7.533 -0.474 1.00 92.06 82 GLU A O 1
ATOM 660 N N . ASN A 1 83 ? -12.547 7.286 -2.683 1.00 91.69 83 ASN A N 1
ATOM 661 C CA . 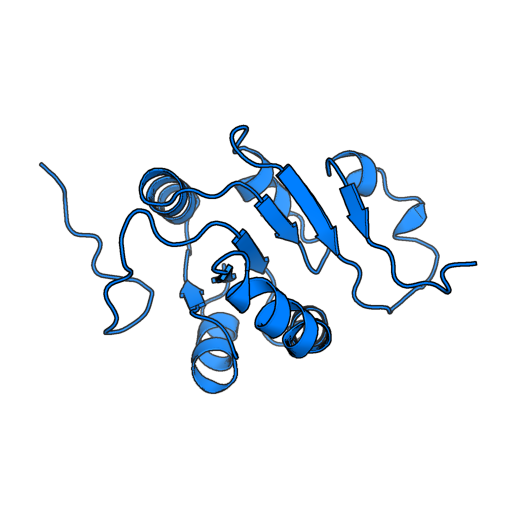ASN A 1 83 ? -13.678 6.367 -2.562 1.00 91.69 83 ASN A CA 1
ATOM 662 C C . ASN A 1 83 ? -13.343 5.089 -1.777 1.00 91.69 83 ASN A C 1
ATOM 664 O O . ASN A 1 83 ? -14.194 4.568 -1.057 1.00 91.69 83 ASN A O 1
ATOM 668 N N . LEU A 1 84 ? -12.136 4.539 -1.944 1.00 92.75 84 LEU A N 1
ATOM 669 C CA . LEU A 1 84 ? -11.714 3.358 -1.194 1.00 92.75 84 LEU A CA 1
ATOM 670 C C . LEU A 1 84 ? -11.541 3.685 0.294 1.00 92.75 84 LEU A C 1
ATOM 672 O O . LEU A 1 84 ? -11.971 2.899 1.132 1.00 92.75 84 LEU A O 1
ATOM 676 N N . VAL A 1 85 ? -10.933 4.829 0.619 1.00 94.00 85 VAL A N 1
ATOM 677 C CA . VAL A 1 85 ? -10.757 5.283 2.005 1.00 94.00 85 VAL A CA 1
ATOM 678 C C . VAL A 1 85 ? -12.102 5.526 2.679 1.00 94.00 85 VAL A C 1
ATOM 680 O O . VAL A 1 85 ? -12.286 5.070 3.801 1.00 94.00 85 VAL A O 1
ATOM 683 N N . ASP A 1 86 ? -13.053 6.155 1.990 1.00 93.62 86 ASP A N 1
ATOM 684 C CA . ASP A 1 86 ? -14.372 6.483 2.547 1.00 93.62 86 ASP A CA 1
ATOM 685 C C . ASP A 1 86 ? -15.245 5.250 2.856 1.00 93.62 86 ASP A C 1
ATOM 687 O O . ASP A 1 86 ? -16.206 5.349 3.616 1.00 93.62 86 ASP A O 1
ATOM 691 N N . ARG A 1 87 ? -14.936 4.087 2.266 1.00 93.38 87 ARG A N 1
ATOM 692 C CA . ARG A 1 87 ? -15.703 2.831 2.417 1.00 93.38 87 ARG A CA 1
ATOM 693 C C . ARG A 1 87 ? -15.043 1.809 3.343 1.00 93.38 87 ARG A C 1
ATOM 695 O O . ARG A 1 87 ? -15.532 0.684 3.469 1.00 93.38 87 ARG A O 1
ATOM 702 N N . GLN A 1 88 ? -13.889 2.151 3.902 1.00 95.88 88 GLN A N 1
ATOM 703 C CA . GLN A 1 88 ? -13.093 1.277 4.755 1.00 95.88 88 GLN A CA 1
ATOM 704 C C . GLN A 1 88 ? -12.723 2.009 6.041 1.00 95.88 88 GLN A C 1
ATOM 706 O O . GLN A 1 88 ? -12.898 3.215 6.185 1.00 95.88 88 GLN A O 1
ATOM 711 N N . ARG A 1 89 ? -12.149 1.272 6.984 1.00 96.56 89 ARG A N 1
ATOM 712 C CA . ARG A 1 89 ? -11.795 1.766 8.318 1.00 96.56 89 ARG A CA 1
ATOM 713 C C . ARG A 1 89 ? -10.283 1.788 8.512 1.00 96.56 89 ARG A C 1
ATOM 715 O O . ARG A 1 89 ? -9.766 1.354 9.540 1.00 96.56 89 ARG A O 1
ATOM 722 N N . PHE A 1 90 ? -9.571 2.270 7.494 1.00 97.75 90 PHE A N 1
ATOM 723 C CA . PHE A 1 90 ? -8.115 2.325 7.521 1.00 97.75 90 PHE A CA 1
ATOM 724 C C . PHE A 1 90 ? -7.614 3.157 8.697 1.00 97.75 90 PHE A C 1
ATOM 726 O O . PHE A 1 90 ? -7.958 4.330 8.836 1.00 97.75 90 PHE A O 1
ATOM 733 N N . SER A 1 91 ? -6.745 2.553 9.500 1.00 97.19 91 SER A N 1
ATOM 734 C CA . SER A 1 91 ? -5.990 3.228 10.554 1.00 97.19 91 SER A CA 1
ATOM 735 C C . SER A 1 91 ? -4.516 3.399 10.178 1.00 97.19 91 SER A C 1
ATOM 737 O O . SER A 1 91 ? -3.820 4.220 10.780 1.00 97.19 91 SER A O 1
ATOM 739 N N . MET A 1 92 ? -4.040 2.681 9.149 1.00 97.62 92 MET A N 1
ATOM 740 C CA . MET A 1 92 ? -2.647 2.704 8.707 1.00 97.62 92 MET A CA 1
ATOM 741 C C . MET A 1 92 ? -2.493 2.546 7.188 1.00 97.62 92 MET A C 1
ATOM 743 O O . MET A 1 92 ? -3.145 1.709 6.565 1.00 97.62 92 MET A O 1
ATOM 747 N N . ALA A 1 93 ? -1.557 3.302 6.610 1.00 98.00 93 ALA A N 1
ATOM 748 C CA . ALA A 1 93 ? -1.035 3.119 5.262 1.00 98.00 93 ALA A CA 1
ATOM 749 C C . ALA A 1 93 ? 0.467 2.800 5.302 1.00 98.00 93 ALA A C 1
ATOM 751 O O . ALA A 1 93 ? 1.270 3.601 5.787 1.00 98.00 93 ALA A O 1
ATOM 752 N N . LEU A 1 94 ? 0.839 1.646 4.753 1.00 97.94 94 LEU A N 1
ATOM 753 C CA . LEU A 1 94 ? 2.207 1.167 4.602 1.00 97.94 94 LEU A CA 1
ATOM 754 C C . LEU A 1 94 ? 2.748 1.509 3.211 1.00 97.94 94 LEU A C 1
ATOM 756 O O . LEU A 1 94 ? 2.105 1.224 2.202 1.00 97.94 94 LEU A O 1
ATOM 760 N N . TYR A 1 95 ? 3.956 2.062 3.151 1.00 96.38 95 TYR A N 1
ATOM 761 C CA . TYR A 1 95 ? 4.630 2.434 1.907 1.00 96.38 95 TYR A CA 1
ATOM 762 C C . TYR A 1 95 ? 5.935 1.653 1.762 1.00 96.38 95 TYR A C 1
ATOM 764 O O . TYR A 1 95 ? 6.877 1.872 2.518 1.00 96.38 95 TYR A O 1
ATOM 772 N N . VAL A 1 96 ? 6.002 0.758 0.774 1.00 93.81 96 VAL A N 1
ATOM 773 C CA . VAL A 1 96 ? 7.150 -0.151 0.549 1.00 93.81 96 VAL A CA 1
ATOM 774 C C . VAL A 1 96 ? 8.316 0.488 -0.218 1.00 93.81 96 VAL A C 1
ATOM 776 O O . VAL A 1 96 ? 9.382 -0.108 -0.396 1.00 93.81 96 VAL A O 1
ATOM 779 N N . ASN A 1 97 ? 8.120 1.712 -0.710 1.00 89.88 97 ASN A N 1
ATOM 780 C CA . ASN A 1 97 ? 9.103 2.463 -1.482 1.00 89.88 97 ASN A CA 1
ATOM 781 C C . ASN A 1 97 ? 8.893 3.981 -1.352 1.00 89.88 97 ASN A C 1
ATOM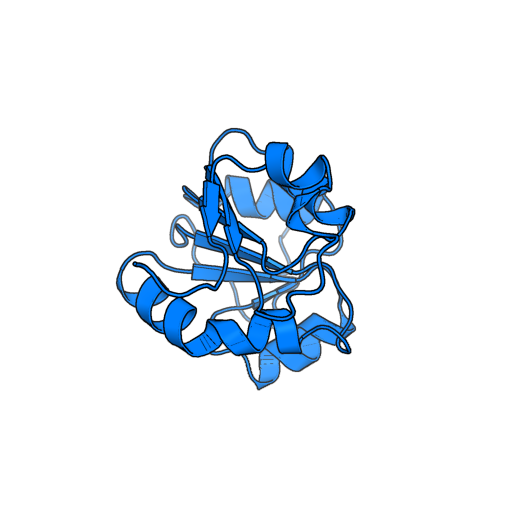 783 O O . ASN A 1 97 ? 8.005 4.431 -0.635 1.00 89.88 97 ASN A O 1
ATOM 787 N N . GLN A 1 98 ? 9.734 4.770 -2.027 1.00 86.00 98 GLN A N 1
ATOM 788 C CA . GLN A 1 98 ? 9.718 6.240 -1.982 1.00 86.00 98 GLN A CA 1
ATOM 789 C C . GLN A 1 98 ? 9.220 6.849 -3.300 1.00 86.00 98 GLN A C 1
ATOM 791 O O . GLN A 1 98 ? 9.831 7.764 -3.858 1.00 86.00 98 GLN A O 1
ATOM 796 N N . ASN A 1 99 ? 8.128 6.312 -3.844 1.00 90.38 99 ASN A N 1
ATOM 797 C CA . ASN A 1 99 ? 7.535 6.847 -5.061 1.00 90.38 99 ASN A CA 1
ATOM 798 C C . ASN A 1 99 ? 6.909 8.230 -4.807 1.00 90.38 99 ASN A C 1
ATOM 800 O O . ASN A 1 99 ? 6.185 8.432 -3.834 1.00 90.38 99 ASN A O 1
ATOM 804 N N . THR A 1 100 ? 7.095 9.185 -5.720 1.00 89.88 100 THR A N 1
ATOM 805 C CA . THR A 1 100 ? 6.478 10.522 -5.609 1.00 89.88 100 THR A CA 1
ATOM 806 C C . THR A 1 100 ? 4.945 10.478 -5.612 1.00 89.88 100 THR A C 1
ATOM 808 O O . THR A 1 100 ? 4.292 11.389 -5.109 1.00 89.88 100 THR A O 1
ATOM 811 N N . ARG A 1 101 ? 4.334 9.405 -6.128 1.00 93.12 101 ARG A N 1
ATOM 812 C CA . ARG A 1 101 ? 2.887 9.170 -6.047 1.00 93.12 101 ARG A CA 1
ATOM 813 C C . ARG A 1 101 ? 2.414 8.771 -4.649 1.00 93.12 101 ARG A C 1
ATOM 815 O O . ARG A 1 101 ? 1.203 8.782 -4.438 1.00 93.12 101 ARG A O 1
ATOM 822 N N . ASN A 1 102 ? 3.301 8.473 -3.697 1.00 93.25 102 ASN A N 1
ATOM 823 C CA . ASN A 1 102 ? 2.931 8.243 -2.294 1.00 93.25 102 ASN A CA 1
ATOM 824 C C . ASN A 1 102 ? 2.260 9.483 -1.693 1.00 93.25 102 ASN A C 1
ATOM 826 O O . ASN A 1 102 ? 1.263 9.361 -0.987 1.00 93.25 102 ASN A O 1
ATOM 830 N N . PHE A 1 103 ? 2.709 10.681 -2.087 1.00 91.94 103 PHE A N 1
ATOM 831 C CA . PHE A 1 103 ? 2.111 11.950 -1.666 1.00 91.94 103 PHE A CA 1
ATOM 832 C C . PHE A 1 103 ? 0.630 12.090 -2.038 1.00 91.94 103 PHE A C 1
ATOM 834 O O . PHE A 1 103 ? -0.078 12.884 -1.429 1.00 91.94 103 PHE A O 1
ATOM 841 N N . GLN A 1 104 ? 0.137 11.334 -3.025 1.00 92.94 104 GLN A N 1
ATOM 842 C CA . GLN A 1 104 ? -1.289 11.335 -3.352 1.00 92.94 104 GLN A CA 1
ATOM 843 C C . GLN A 1 104 ? -2.117 10.644 -2.263 1.00 92.94 104 GLN A C 1
ATOM 845 O O . GLN A 1 104 ? -3.223 11.099 -1.991 1.00 92.94 104 GLN A O 1
ATOM 850 N N . MET A 1 105 ? -1.572 9.606 -1.618 1.00 94.00 105 MET A N 1
ATOM 851 C CA . MET A 1 105 ? -2.231 8.917 -0.508 1.00 94.00 105 MET A CA 1
ATOM 852 C C . MET A 1 105 ? -2.036 9.645 0.830 1.00 94.00 105 MET A C 1
ATOM 854 O O . MET A 1 105 ? -2.963 9.719 1.630 1.00 94.00 105 MET A O 1
ATOM 858 N N . MET A 1 106 ? -0.878 10.286 1.031 1.00 92.56 106 MET A N 1
ATOM 859 C CA . MET A 1 106 ? -0.552 11.089 2.229 1.00 92.56 106 MET A CA 1
ATOM 860 C C . MET A 1 106 ? -1.443 12.323 2.443 1.00 92.56 106 MET A C 1
ATOM 862 O O . MET A 1 106 ? -1.261 13.077 3.392 1.00 92.56 106 MET A O 1
ATOM 866 N N . ARG A 1 107 ? -2.376 12.585 1.524 1.00 89.06 107 ARG A N 1
ATOM 867 C CA . ARG A 1 107 ? -3.399 13.619 1.696 1.00 89.06 107 ARG A CA 1
ATOM 868 C C . ARG A 1 107 ? -4.467 13.215 2.707 1.00 89.06 107 ARG A C 1
ATOM 870 O O . ARG A 1 107 ? -5.131 14.103 3.237 1.00 89.06 107 ARG A O 1
ATOM 877 N N . SER A 1 108 ? -4.663 11.914 2.930 1.00 90.25 108 SER A N 1
ATOM 878 C CA . SER A 1 108 ? -5.534 11.449 4.005 1.00 90.25 108 SER A CA 1
ATOM 879 C C . SER A 1 108 ? -4.919 11.829 5.350 1.00 90.25 108 SER A C 1
ATOM 881 O O . SER A 1 108 ? -3.720 11.697 5.541 1.00 90.25 108 SER A O 1
ATOM 883 N N . ASN A 1 109 ? -5.731 12.320 6.280 1.00 90.06 109 ASN A N 1
ATOM 884 C CA . ASN A 1 109 ? -5.299 12.657 7.638 1.00 90.06 109 ASN A CA 1
ATOM 885 C C . ASN A 1 109 ? -5.950 11.754 8.699 1.00 90.06 109 ASN A C 1
ATOM 887 O O . ASN A 1 109 ? -5.891 12.062 9.888 1.00 90.06 109 ASN A O 1
ATOM 891 N N . THR A 1 110 ? -6.608 10.674 8.270 1.00 91.75 110 THR A N 1
ATOM 892 C CA . THR A 1 110 ? -7.384 9.773 9.135 1.00 91.75 110 THR A CA 1
ATOM 893 C C . THR A 1 110 ? -6.621 8.508 9.518 1.00 91.75 110 THR A C 1
ATOM 895 O O . THR A 1 110 ? -7.140 7.694 10.276 1.00 91.75 110 THR A O 1
ATOM 898 N N . MET A 1 111 ? -5.404 8.331 9.004 1.00 95.75 111 MET A N 1
ATOM 899 C CA . MET A 1 111 ? -4.583 7.140 9.197 1.00 95.75 111 MET A CA 1
ATOM 900 C C . MET A 1 111 ? -3.119 7.510 9.409 1.00 95.75 111 MET A C 1
ATOM 902 O O . MET A 1 111 ? -2.666 8.560 8.958 1.00 95.75 111 MET A O 1
ATOM 906 N N . LEU A 1 112 ? -2.374 6.618 10.056 1.00 97.44 112 LEU A N 1
ATOM 907 C CA . LEU A 1 112 ? -0.923 6.726 10.151 1.00 97.44 112 LEU A CA 1
ATOM 908 C C . LEU A 1 112 ? -0.278 6.407 8.803 1.00 97.44 112 LEU A C 1
ATOM 910 O O . LEU A 1 112 ? -0.636 5.431 8.144 1.00 97.44 112 LEU A O 1
ATOM 914 N N . HIS A 1 113 ? 0.730 7.178 8.422 1.00 97.06 113 HIS A N 1
ATOM 915 C CA . HIS A 1 113 ? 1.546 6.938 7.243 1.00 97.06 113 HIS A CA 1
ATOM 916 C C . HIS A 1 113 ? 2.900 6.371 7.652 1.00 97.06 113 HIS A C 1
ATOM 918 O O . HIS A 1 113 ? 3.719 7.057 8.259 1.00 97.06 113 HIS A O 1
ATOM 924 N N . VAL A 1 114 ? 3.153 5.112 7.300 1.00 96.00 114 VAL A N 1
ATOM 925 C CA . VAL A 1 114 ? 4.332 4.369 7.750 1.00 96.00 114 VAL A CA 1
ATOM 926 C C . VAL A 1 114 ? 5.150 3.907 6.555 1.00 96.00 114 VAL A C 1
ATOM 928 O O . VAL A 1 114 ? 4.679 3.156 5.703 1.00 96.00 114 VAL A O 1
ATOM 931 N N . PHE A 1 115 ? 6.405 4.334 6.493 1.00 93.38 115 PHE A N 1
ATOM 932 C CA . PHE A 1 115 ? 7.350 3.814 5.512 1.00 93.38 115 PHE A CA 1
ATOM 933 C C . PHE A 1 115 ? 7.946 2.489 5.995 1.00 93.38 115 PHE A C 1
ATOM 935 O O . PHE A 1 115 ? 8.400 2.402 7.136 1.00 93.38 115 PHE A O 1
ATOM 942 N N . ILE A 1 116 ? 7.992 1.479 5.126 1.00 92.62 116 ILE A N 1
ATOM 943 C CA . ILE A 1 116 ? 8.652 0.195 5.382 1.00 92.62 116 ILE A CA 1
ATOM 944 C C . ILE A 1 116 ? 9.720 -0.056 4.311 1.00 92.62 116 ILE A C 1
ATOM 946 O O . ILE A 1 116 ? 9.451 -0.077 3.113 1.00 92.62 116 ILE A O 1
ATOM 950 N N . SER A 1 117 ? 10.974 -0.178 4.742 1.00 87.00 117 SER A N 1
ATOM 951 C CA . SER A 1 117 ? 12.130 -0.270 3.842 1.00 87.00 117 SER A CA 1
ATOM 952 C C . SER A 1 117 ? 12.308 -1.675 3.255 1.00 87.00 117 SER A C 1
ATOM 954 O O . SER A 1 117 ? 12.145 -2.663 3.957 1.00 87.00 117 SER A O 1
ATOM 956 N N . HIS A 1 118 ? 12.737 -1.788 1.998 1.00 79.88 118 HIS A N 1
ATOM 957 C CA . HIS A 1 118 ? 12.979 -3.061 1.295 1.00 79.88 118 HIS A CA 1
ATOM 958 C C . HIS A 1 118 ? 14.466 -3.481 1.272 1.00 79.88 118 HIS A C 1
ATOM 960 O O . HIS A 1 118 ? 14.963 -4.029 0.294 1.00 79.88 118 HIS A O 1
ATOM 966 N N . GLY A 1 119 ? 15.223 -3.167 2.328 1.00 66.56 119 GLY A N 1
ATOM 967 C CA . GLY A 1 119 ? 16.560 -3.736 2.573 1.00 66.56 119 GLY A CA 1
ATOM 968 C C . GLY A 1 119 ? 17.698 -3.339 1.617 1.00 66.56 119 GLY A C 1
ATOM 969 O O . GLY A 1 119 ? 18.858 -3.580 1.940 1.00 66.56 119 GLY A O 1
ATOM 970 N N . GLU A 1 120 ? 17.424 -2.683 0.488 1.00 64.50 120 GLU A N 1
ATOM 971 C CA . GLU A 1 120 ? 18.443 -2.193 -0.449 1.00 64.50 120 GLU A CA 1
ATOM 972 C C . GLU A 1 120 ? 19.011 -0.854 0.030 1.00 64.50 120 GLU A C 1
ATOM 974 O O . GLU A 1 120 ? 18.749 0.229 -0.498 1.00 64.50 120 GLU A O 1
ATOM 979 N N . SER A 1 121 ? 19.774 -0.923 1.118 1.00 58.03 121 SER A N 1
ATOM 980 C CA . SER A 1 121 ? 20.488 0.225 1.642 1.00 58.03 121 SER A CA 1
ATOM 981 C C . SER A 1 121 ? 21.656 0.582 0.720 1.00 58.03 121 SER A C 1
ATOM 983 O O . SER A 1 121 ? 22.699 -0.064 0.759 1.00 58.03 121 SER A O 1
ATOM 985 N N . ASP A 1 122 ? 21.535 1.684 -0.012 1.00 48.97 122 ASP A N 1
ATOM 986 C CA . ASP A 1 122 ? 22.695 2.510 -0.333 1.00 48.97 122 ASP A CA 1
ATOM 987 C C . ASP A 1 122 ? 22.393 3.965 0.035 1.00 48.97 122 ASP A C 1
ATOM 989 O O . ASP A 1 122 ? 21.652 4.653 -0.664 1.00 48.97 122 ASP A O 1
ATOM 993 N N . LYS A 1 123 ? 22.918 4.362 1.209 1.00 52.28 123 LYS A N 1
ATOM 994 C CA . LYS A 1 123 ? 23.256 5.680 1.817 1.00 52.28 123 LYS A CA 1
ATOM 995 C C . LYS A 1 123 ? 22.498 6.983 1.466 1.00 52.28 123 LYS A C 1
ATOM 997 O O . LYS A 1 123 ? 22.770 8.004 2.090 1.00 52.28 123 LYS A O 1
ATOM 1002 N N . SER A 1 124 ? 21.537 6.994 0.553 1.00 50.91 124 SER A N 1
ATOM 1003 C CA . SER A 1 124 ? 20.826 8.176 0.048 1.00 50.91 124 SER A CA 1
ATOM 1004 C C . SER A 1 124 ? 19.384 8.271 0.562 1.00 50.91 124 SER A C 1
ATOM 1006 O O . SER A 1 124 ? 18.907 9.376 0.824 1.00 50.91 124 SER A O 1
ATOM 1008 N N . TYR A 1 125 ? 18.718 7.139 0.830 1.00 52.91 125 TYR A N 1
ATOM 1009 C CA . TYR A 1 125 ? 17.358 7.117 1.391 1.00 52.91 125 TYR A CA 1
ATOM 1010 C C . TYR A 1 125 ? 17.268 7.733 2.795 1.00 52.91 125 TYR A C 1
ATOM 1012 O O . TYR A 1 125 ? 16.287 8.404 3.108 1.00 52.91 125 TYR A O 1
ATOM 1020 N N . MET A 1 126 ? 18.315 7.584 3.616 1.00 50.69 126 MET A N 1
ATOM 1021 C CA . MET A 1 126 ? 18.343 8.119 4.987 1.00 50.69 126 MET A CA 1
ATOM 1022 C C . MET A 1 126 ? 18.605 9.632 5.068 1.00 50.69 126 MET A C 1
ATOM 1024 O O . MET A 1 126 ? 18.387 10.228 6.118 1.00 50.69 126 MET A O 1
ATOM 1028 N N . VAL A 1 127 ? 19.057 10.264 3.977 1.00 52.41 127 VAL A N 1
ATOM 1029 C CA . VAL A 1 127 ? 19.363 11.711 3.929 1.00 52.41 127 VAL A CA 1
ATOM 1030 C C . VAL A 1 127 ? 18.303 12.487 3.135 1.00 52.41 127 VAL A C 1
ATOM 1032 O O . VAL A 1 127 ? 18.319 13.717 3.095 1.00 52.41 127 VAL A O 1
ATOM 1035 N N . SER A 1 128 ? 17.337 11.795 2.522 1.00 63.78 128 SER A N 1
ATOM 1036 C CA . SER A 1 128 ? 16.245 12.459 1.815 1.00 63.78 128 SER A CA 1
ATOM 1037 C C . SER A 1 128 ? 15.265 13.102 2.804 1.00 63.78 128 SER A C 1
ATOM 1039 O O . SER A 1 128 ? 14.907 12.520 3.827 1.00 63.78 128 SER A O 1
ATOM 1041 N N . GLY A 1 129 ? 14.777 14.303 2.485 1.00 64.06 129 GLY A N 1
ATOM 1042 C CA . GLY A 1 129 ? 13.724 14.953 3.272 1.00 64.06 129 GLY A CA 1
ATOM 1043 C C . GLY A 1 129 ? 12.389 14.196 3.270 1.00 64.06 129 GLY A C 1
ATOM 1044 O O . GLY A 1 129 ? 11.540 14.505 4.098 1.00 64.06 129 GLY A O 1
ATOM 1045 N N . GLN A 1 130 ? 12.211 13.205 2.386 1.00 68.50 130 GLN A N 1
ATOM 1046 C CA . GLN A 1 130 ? 10.958 12.456 2.226 1.00 68.50 130 GLN A CA 1
ATOM 1047 C C . GLN A 1 130 ? 10.636 11.579 3.437 1.00 68.50 130 GLN A C 1
ATOM 1049 O O . GLN A 1 130 ? 9.472 11.408 3.777 1.00 68.50 130 GLN A O 1
ATOM 1054 N N . THR A 1 131 ? 11.646 11.085 4.157 1.00 68.12 131 THR A N 1
ATOM 1055 C CA . THR A 1 131 ? 11.424 10.286 5.374 1.00 68.12 131 THR A CA 1
ATOM 1056 C C . THR A 1 131 ? 10.674 11.079 6.451 1.00 68.12 131 THR A C 1
ATOM 1058 O O . THR A 1 131 ? 9.933 10.498 7.233 1.00 68.12 131 THR A O 1
ATOM 1061 N N . LYS A 1 132 ? 10.794 12.416 6.459 1.00 75.12 132 LYS A N 1
ATOM 1062 C CA . LYS A 1 132 ? 10.076 13.297 7.400 1.00 75.12 132 LYS A CA 1
ATOM 1063 C C . LYS A 1 132 ? 8.579 13.422 7.110 1.00 75.12 132 LYS A C 1
ATOM 1065 O O . LYS A 1 132 ? 7.879 14.071 7.878 1.00 75.12 132 LYS A O 1
ATOM 1070 N N . THR A 1 133 ? 8.108 12.894 5.984 1.00 83.88 133 THR A N 1
ATOM 1071 C CA . THR A 1 133 ? 6.693 12.948 5.604 1.00 83.88 133 THR A CA 1
ATOM 1072 C C . THR A 1 133 ? 5.879 11.827 6.252 1.00 83.88 133 THR A C 1
ATOM 1074 O O . THR A 1 133 ? 4.663 11.941 6.339 1.00 83.88 133 THR A O 1
ATOM 1077 N N . TYR A 1 134 ? 6.531 10.763 6.721 1.00 90.38 134 TYR A N 1
ATOM 1078 C CA . TYR A 1 134 ? 5.870 9.638 7.376 1.00 90.38 134 TYR A CA 1
ATOM 1079 C C . TYR A 1 134 ? 5.813 9.846 8.892 1.00 90.38 134 TYR A C 1
ATOM 1081 O O . TYR A 1 134 ? 6.756 10.381 9.478 1.00 90.38 134 TYR A O 1
ATOM 1089 N N . ASP A 1 135 ? 4.747 9.362 9.529 1.00 92.44 135 ASP A N 1
ATOM 1090 C CA . ASP A 1 135 ? 4.616 9.337 10.990 1.00 92.44 135 ASP A CA 1
ATOM 1091 C C . ASP A 1 135 ? 5.635 8.373 11.613 1.00 92.44 135 ASP A C 1
ATOM 1093 O O . ASP A 1 135 ? 6.247 8.669 12.640 1.00 92.44 135 ASP A O 1
ATOM 1097 N N . TYR A 1 136 ? 5.861 7.231 10.951 1.00 92.38 136 TYR A N 1
ATOM 1098 C CA . TYR A 1 136 ? 6.861 6.235 11.332 1.00 92.38 136 TYR A CA 1
ATOM 1099 C C . TYR A 1 136 ? 7.648 5.734 10.119 1.00 92.38 136 TYR A C 1
ATOM 1101 O O . TYR A 1 136 ? 7.193 5.766 8.976 1.00 92.38 136 TYR A O 1
ATOM 1109 N N . SER A 1 137 ? 8.860 5.241 10.365 1.00 89.62 137 SER A N 1
ATOM 1110 C CA . SER A 1 137 ? 9.694 4.598 9.348 1.00 89.62 137 SER A CA 1
ATOM 1111 C C . SER A 1 137 ? 10.359 3.359 9.932 1.00 89.62 137 SER A C 1
ATOM 1113 O O . SER A 1 137 ? 11.202 3.469 10.821 1.00 89.62 137 SER A O 1
ATOM 1115 N N . PHE A 1 138 ? 9.995 2.185 9.424 1.00 88.38 138 PHE A N 1
ATOM 1116 C CA . PHE A 1 138 ? 10.627 0.916 9.763 1.00 88.38 138 PHE A CA 1
ATOM 1117 C C . PHE A 1 138 ? 11.710 0.610 8.735 1.00 88.38 138 PHE A C 1
ATOM 1119 O O . PHE A 1 138 ? 11.446 0.302 7.571 1.00 88.38 138 PHE A O 1
ATOM 1126 N N . ILE A 1 139 ? 12.958 0.754 9.168 1.00 79.31 139 ILE A N 1
ATOM 1127 C CA . ILE A 1 139 ? 14.134 0.560 8.328 1.00 79.31 139 ILE A CA 1
ATOM 1128 C C . ILE A 1 139 ? 14.754 -0.781 8.704 1.00 79.31 139 ILE A C 1
ATOM 1130 O O . ILE A 1 139 ? 14.997 -1.041 9.879 1.00 79.31 139 ILE A O 1
ATOM 1134 N N . ALA A 1 140 ? 15.005 -1.625 7.702 1.00 64.50 140 ALA A N 1
ATOM 1135 C CA . ALA A 1 140 ? 15.724 -2.873 7.903 1.00 64.50 140 ALA A CA 1
ATOM 1136 C C . ALA A 1 140 ? 17.143 -2.587 8.429 1.00 64.50 140 ALA A C 1
ATOM 1138 O O . ALA A 1 140 ? 17.901 -1.825 7.826 1.00 64.50 140 ALA A O 1
ATOM 1139 N N . GLY A 1 141 ? 17.477 -3.202 9.558 1.00 60.69 141 GLY A N 1
ATOM 1140 C CA . GLY A 1 141 ? 18.763 -3.143 10.244 1.00 60.69 141 GLY A CA 1
ATOM 1141 C C . GLY A 1 141 ? 18.731 -4.104 11.432 1.00 60.69 141 GLY A C 1
ATOM 1142 O O . GLY A 1 141 ? 17.648 -4.516 11.851 1.00 60.69 141 GLY A O 1
ATOM 1143 N N . GLU A 1 142 ? 19.892 -4.493 11.962 1.00 39.19 142 GLU A N 1
ATOM 1144 C CA . GLU A 1 142 ? 19.913 -5.216 13.236 1.00 39.19 142 GLU A CA 1
ATOM 1145 C C . GLU A 1 142 ? 19.278 -4.326 14.310 1.00 39.19 142 GLU A C 1
ATOM 1147 O O . GLU A 1 142 ? 19.744 -3.215 14.575 1.00 39.19 142 GLU A O 1
ATOM 1152 N N . ALA A 1 143 ? 18.192 -4.813 14.909 1.00 36.00 143 ALA A N 1
ATOM 1153 C CA . ALA A 1 143 ? 17.785 -4.334 16.216 1.00 36.00 143 ALA A CA 1
ATOM 1154 C C . ALA A 1 143 ? 18.931 -4.688 17.174 1.00 36.00 143 ALA A C 1
ATOM 1156 O O . ALA A 1 143 ? 19.253 -5.867 17.326 1.00 36.00 143 ALA A O 1
ATOM 1157 N N . ALA A 1 144 ? 19.591 -3.666 17.716 1.00 36.66 144 ALA A N 1
ATOM 1158 C CA . ALA A 1 144 ? 20.624 -3.834 18.734 1.00 36.66 144 ALA A CA 1
ATOM 1159 C C . ALA A 1 144 ? 20.066 -4.497 20.002 1.00 36.66 144 ALA A C 1
ATOM 1161 O O . ALA A 1 144 ? 18.883 -4.237 20.330 1.00 36.66 144 ALA A O 1
#

Secondary structure (DSSP, 8-state):
-------TTSS-PPPSS---EEEEE-S-GGGTHHHHTTHHHHHHHHTTS-EEEEES-HHHHHHHHHH-SS-EEE--SHHHHHHHHHTS---EEEESS--TTHHHHTT--SSEEEEE--S---TTTTTSGGGGGSSEEE--S---

pLDDT: mean 84.84, std 18.24, range [33.06, 98.44]

Radius of gyration: 14.9 Å; chains: 1; bounding box: 51×29×34 Å

Sequence (144 aa):
MVEQWESQTGDRVLPEDHFETLVYYADGPVNLYQLRQWYEPLKALDAEAPAVIVCRSVTAALELLDESPLPVVYASRVEDLENLVDRQRFSMALYVNQNTRNFQMMRSNTMLHVFISHGESDKSYMVSGQTKTYDYSFIAGEAA